Protein AF-A0A6J4LLN3-F1 (afdb_monomer_lite)

InterPro domains:
  IPR016181 Acyl-CoA N-acyltransferase [SSF55729] (3-67)

Secondary structure (DSSP, 8-state):
--SSSS-TTGGG----HHHHHHHHHSSS--SEEEEEE-TTS-EEEEEEEEEEEETTTTEEEEEEEE-

Radius of gyration: 15.28 Å; chains: 1; bounding box: 41×30×34 Å

Sequence (67 aa):
HELAEFERAADSCHLTEEQLHATLFGAQPAVFGHVAVDADDLPYGFALWFLNFSTWEGVHGIHLEDL

Foldseek 3Di:
DPPPPDDPCPVVPPDDPVNVCCQDPNPDHFKHKDFDADPVRHTDDMWIWGWDADPVVRDIDIDTDGD

pLDDT: mean 84.92, std 17.62, range [44.62, 97.56]

Structure (mmCIF, N/CA/C/O backbone):
data_AF-A0A6J4LLN3-F1
#
_entry.id   AF-A0A6J4LLN3-F1
#
loop_
_atom_site.group_PDB
_atom_site.id
_atom_site.type_symbol
_atom_site.label_atom_id
_atom_site.label_alt_id
_atom_site.label_comp_id
_atom_site.label_asym_id
_atom_site.label_entity_id
_atom_site.label_seq_id
_atom_site.pdbx_PDB_ins_code
_atom_site.Cartn_x
_atom_site.Cartn_y
_atom_site.Cartn_z
_atom_site.occupancy
_atom_site.B_iso_or_equiv
_atom_site.auth_seq_id
_atom_site.auth_comp_id
_atom_site.auth_asym_id
_atom_site.auth_atom_id
_atom_site.pdbx_PDB_model_num
ATOM 1 N N . HIS A 1 1 ? 22.130 -1.042 3.528 1.00 54.22 1 HIS A N 1
ATOM 2 C CA . HIS A 1 1 ? 22.280 -0.877 4.989 1.00 54.22 1 HIS A CA 1
ATOM 3 C C . HIS A 1 1 ? 22.839 0.523 5.287 1.00 54.22 1 HIS A C 1
ATOM 5 O O . HIS A 1 1 ? 23.796 0.643 6.026 1.00 54.22 1 HIS A O 1
ATOM 11 N N . GLU A 1 2 ? 22.285 1.581 4.674 1.00 45.47 2 GLU A N 1
ATOM 12 C CA . GLU A 1 2 ? 22.801 2.964 4.823 1.00 45.47 2 GLU A CA 1
ATOM 13 C C . GLU A 1 2 ? 21.679 4.028 4.834 1.00 45.47 2 GLU A C 1
ATOM 15 O O . GLU A 1 2 ? 21.951 5.218 4.767 1.00 45.47 2 GLU A O 1
ATOM 20 N N . LEU A 1 3 ? 20.409 3.619 4.966 1.00 50.03 3 LEU A N 1
ATOM 21 C CA . LEU A 1 3 ? 19.255 4.535 5.045 1.00 50.03 3 LEU A CA 1
ATOM 22 C C . LEU A 1 3 ? 18.524 4.492 6.398 1.00 50.03 3 LEU A C 1
ATOM 24 O O . LEU A 1 3 ? 17.465 5.085 6.542 1.00 50.03 3 LEU A O 1
ATOM 28 N N . ALA A 1 4 ? 19.098 3.821 7.402 1.00 48.72 4 ALA A N 1
ATOM 29 C CA . ALA A 1 4 ? 18.512 3.702 8.742 1.00 48.72 4 ALA A CA 1
ATOM 30 C C . ALA A 1 4 ? 19.247 4.525 9.820 1.00 48.72 4 ALA A C 1
ATOM 32 O O . ALA A 1 4 ? 18.810 4.555 10.965 1.00 48.72 4 ALA A O 1
ATOM 33 N N . GLU A 1 5 ? 20.353 5.202 9.484 1.00 47.62 5 GLU A N 1
ATOM 34 C CA . GLU A 1 5 ? 21.178 5.922 10.472 1.00 47.62 5 GLU A CA 1
ATOM 35 C C . GLU A 1 5 ? 20.968 7.450 10.493 1.00 47.62 5 GLU A C 1
ATOM 37 O O . GLU A 1 5 ? 21.612 8.135 11.289 1.00 47.62 5 GLU A O 1
ATOM 42 N N . PHE A 1 6 ? 20.071 8.020 9.671 1.00 52.16 6 PHE A N 1
ATOM 43 C CA . PHE A 1 6 ? 19.987 9.484 9.532 1.00 52.16 6 PHE A CA 1
ATOM 44 C C . PHE A 1 6 ? 18.963 10.207 10.420 1.00 52.16 6 PHE A C 1
ATOM 46 O O . PHE A 1 6 ? 19.095 11.412 10.623 1.00 52.16 6 PHE A O 1
ATOM 53 N N . GLU A 1 7 ? 17.991 9.539 11.036 1.00 44.62 7 GLU A N 1
ATOM 54 C CA . GLU A 1 7 ? 16.975 10.255 11.815 1.00 44.62 7 GLU A CA 1
ATOM 55 C C . GLU A 1 7 ? 16.903 9.755 13.249 1.00 44.62 7 GLU A C 1
ATOM 57 O O . GLU A 1 7 ? 16.507 8.629 13.536 1.00 44.62 7 GLU A O 1
ATOM 62 N N . ARG A 1 8 ? 17.245 10.641 14.187 1.00 49.12 8 ARG A N 1
ATOM 63 C CA . ARG A 1 8 ? 16.962 10.507 15.624 1.00 49.12 8 ARG A CA 1
ATOM 64 C C . ARG A 1 8 ? 15.445 10.566 15.899 1.00 49.12 8 ARG A C 1
ATOM 66 O O . ARG A 1 8 ? 14.995 11.393 16.684 1.00 49.12 8 ARG A O 1
ATOM 73 N N . ALA A 1 9 ? 14.668 9.731 15.218 1.00 50.03 9 ALA A N 1
ATOM 74 C CA . ALA A 1 9 ? 13.216 9.610 15.293 1.00 50.03 9 ALA A CA 1
ATOM 75 C C . ALA A 1 9 ? 12.769 8.148 15.483 1.00 50.03 9 ALA A C 1
ATOM 77 O O . ALA A 1 9 ? 11.580 7.856 15.387 1.00 50.03 9 ALA A O 1
ATOM 78 N N . ALA A 1 10 ? 13.694 7.230 15.801 1.00 48.66 10 ALA A N 1
ATOM 79 C CA . ALA A 1 10 ? 13.369 5.835 16.119 1.00 48.66 10 ALA A CA 1
ATOM 80 C C . ALA A 1 10 ? 12.297 5.717 17.225 1.00 48.66 10 ALA A C 1
ATOM 82 O O . ALA A 1 10 ? 11.437 4.846 17.155 1.00 48.66 10 ALA A O 1
ATOM 83 N N . ASP A 1 11 ? 12.273 6.658 18.175 1.00 48.62 11 ASP A N 1
ATOM 84 C CA . ASP A 1 11 ? 11.279 6.707 19.257 1.00 48.62 11 ASP A CA 1
ATOM 85 C C . ASP A 1 11 ? 9.889 7.220 18.818 1.00 48.62 11 ASP A C 1
ATOM 87 O O . ASP A 1 11 ? 8.932 7.136 19.584 1.00 48.62 11 ASP A O 1
ATOM 91 N N . SER A 1 12 ? 9.761 7.776 17.606 1.00 53.19 12 SER A N 1
ATOM 92 C CA . SER A 1 12 ? 8.490 8.242 17.016 1.00 53.19 12 SER A CA 1
ATOM 93 C C . SER A 1 12 ? 7.895 7.246 16.015 1.00 53.19 12 SER A C 1
ATOM 95 O O . SER A 1 12 ? 6.768 7.435 15.554 1.00 53.19 12 SER A O 1
ATOM 97 N N . CYS A 1 13 ? 8.618 6.168 15.693 1.00 58.97 13 CYS A N 1
ATOM 98 C CA . CYS A 1 13 ? 8.105 5.084 14.868 1.00 58.97 13 CYS A CA 1
ATOM 99 C C . CYS A 1 13 ? 7.337 4.092 15.751 1.00 58.97 13 CYS A C 1
ATOM 101 O O . CYS A 1 13 ? 7.900 3.168 16.332 1.00 58.97 13 CYS A O 1
ATOM 103 N N . HIS A 1 14 ? 6.029 4.310 15.882 1.00 73.06 14 HIS A N 1
ATOM 104 C CA . HIS A 1 14 ? 5.138 3.402 16.614 1.00 73.06 14 HIS A CA 1
ATOM 105 C C . HIS A 1 14 ? 4.637 2.223 15.769 1.00 73.06 14 HIS A C 1
ATOM 107 O O . HIS A 1 14 ? 3.890 1.393 16.284 1.00 73.06 14 HIS A O 1
ATOM 113 N N . LEU A 1 15 ? 5.002 2.173 14.485 1.00 79.31 15 LEU A N 1
ATOM 114 C CA . LEU A 1 15 ? 4.542 1.158 13.547 1.00 79.31 15 LEU A CA 1
ATOM 115 C C . LEU A 1 15 ? 5.242 -0.178 13.827 1.00 79.31 15 LEU A C 1
ATOM 117 O O . LEU A 1 15 ? 6.463 -0.273 13.711 1.00 79.31 15 LEU A O 1
ATOM 121 N N . THR A 1 16 ? 4.475 -1.215 14.164 1.00 86.69 16 THR A N 1
ATOM 122 C CA . THR A 1 16 ? 4.992 -2.591 14.256 1.00 86.69 16 THR A CA 1
ATOM 123 C C . THR A 1 16 ? 4.791 -3.354 12.947 1.00 86.69 16 THR A C 1
ATOM 125 O O . THR A 1 16 ? 3.911 -3.025 12.147 1.00 86.69 16 THR A O 1
ATOM 128 N N . GLU A 1 17 ? 5.579 -4.409 12.733 1.00 85.81 17 GLU A N 1
ATOM 129 C CA . GLU A 1 17 ? 5.439 -5.292 11.568 1.00 85.81 17 GLU A CA 1
ATOM 130 C C . GLU A 1 17 ? 4.042 -5.926 11.505 1.00 85.81 17 GLU A C 1
ATOM 132 O O . GLU A 1 17 ? 3.433 -5.987 10.440 1.00 85.81 17 GLU A O 1
ATOM 137 N N . GLU A 1 18 ? 3.475 -6.320 12.647 1.00 88.88 18 GLU A N 1
ATOM 138 C CA . GLU A 1 18 ? 2.127 -6.888 12.718 1.00 88.88 18 GLU A CA 1
ATOM 139 C C . GLU A 1 18 ? 1.053 -5.862 12.360 1.00 88.88 18 GLU A C 1
ATOM 141 O O . GLU A 1 18 ? 0.076 -6.205 11.692 1.00 88.88 18 GLU A O 1
ATOM 146 N N . GLN A 1 19 ? 1.219 -4.605 12.787 1.00 89.12 19 GLN A N 1
ATOM 147 C CA . GLN A 1 19 ? 0.312 -3.522 12.411 1.00 89.12 19 GLN A CA 1
ATOM 148 C C . GLN A 1 19 ? 0.364 -3.275 10.907 1.00 89.12 19 GLN A C 1
ATOM 150 O O . GLN A 1 19 ? -0.686 -3.211 10.272 1.00 89.12 19 GLN A O 1
ATOM 155 N N . LEU A 1 20 ? 1.568 -3.194 10.338 1.00 88.38 20 LEU A N 1
ATOM 156 C CA . LEU A 1 20 ? 1.761 -3.006 8.905 1.00 88.38 20 LEU A CA 1
ATOM 157 C C . LEU A 1 20 ? 1.196 -4.184 8.099 1.00 88.38 20 LEU A C 1
ATOM 159 O O . LEU A 1 20 ? 0.489 -3.991 7.111 1.00 88.38 20 LEU A O 1
ATOM 163 N N . HIS A 1 21 ? 1.436 -5.415 8.547 1.00 90.25 21 HIS A N 1
ATOM 164 C CA . HIS A 1 21 ? 0.878 -6.601 7.911 1.00 90.25 21 HIS A CA 1
ATOM 165 C C . HIS A 1 21 ? -0.655 -6.599 7.974 1.00 90.25 21 HIS A C 1
ATOM 167 O O . HIS A 1 21 ? -1.321 -6.924 6.994 1.00 90.25 21 HIS A O 1
ATOM 173 N N . ALA A 1 22 ? -1.243 -6.220 9.109 1.00 92.00 22 ALA A N 1
ATOM 174 C CA . ALA A 1 22 ? -2.693 -6.147 9.253 1.00 92.00 22 ALA A CA 1
ATOM 175 C C . ALA A 1 22 ? -3.322 -5.065 8.360 1.00 92.00 22 ALA A C 1
ATOM 177 O O . ALA A 1 22 ? -4.406 -5.290 7.820 1.00 92.00 22 ALA A O 1
ATOM 178 N N . THR A 1 23 ? -2.668 -3.914 8.179 1.00 92.44 23 THR A N 1
ATOM 179 C CA . THR A 1 23 ? -3.193 -2.819 7.348 1.00 92.44 23 THR A CA 1
ATOM 180 C C . THR A 1 23 ? -3.029 -3.065 5.849 1.00 92.44 23 THR A C 1
ATOM 182 O O . THR A 1 23 ? -3.915 -2.658 5.093 1.00 92.44 23 THR A O 1
ATOM 185 N N . LEU A 1 24 ? -1.957 -3.749 5.429 1.00 92.62 24 LEU A N 1
ATOM 186 C CA . LEU A 1 24 ? -1.688 -4.111 4.029 1.00 92.62 24 LEU A CA 1
ATOM 187 C C . LEU A 1 24 ? -2.392 -5.397 3.579 1.00 92.62 24 LEU A C 1
ATOM 189 O O . LEU A 1 24 ? -2.862 -5.481 2.446 1.00 92.62 24 LEU A O 1
ATOM 193 N N . PHE A 1 25 ? -2.448 -6.411 4.445 1.00 93.81 25 PHE A N 1
ATOM 194 C CA . PHE A 1 25 ? -2.838 -7.781 4.076 1.00 93.81 25 PHE A CA 1
ATOM 195 C C . PHE A 1 25 ? -3.993 -8.341 4.917 1.00 93.81 25 PHE A C 1
ATOM 197 O O . PHE A 1 25 ? -4.333 -9.521 4.807 1.00 93.81 25 PHE A O 1
ATOM 204 N N . GLY A 1 26 ? -4.607 -7.524 5.777 1.00 92.44 26 GLY A N 1
ATOM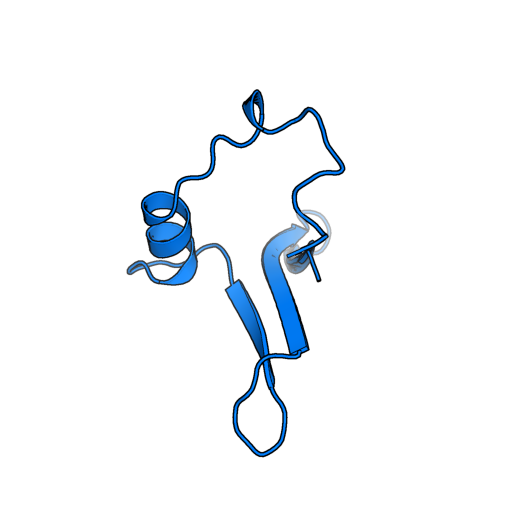 205 C CA . GLY A 1 26 ? -5.795 -7.910 6.532 1.00 92.44 26 GLY A CA 1
ATOM 206 C C . GLY A 1 26 ? -7.021 -8.150 5.644 1.00 92.44 26 GLY A C 1
ATOM 207 O O . GLY A 1 26 ? -7.031 -7.865 4.451 1.00 92.44 26 GLY A O 1
ATOM 208 N N . ALA A 1 27 ? -8.109 -8.639 6.245 1.00 94.50 27 ALA A N 1
ATOM 209 C CA . ALA A 1 27 ? -9.352 -8.930 5.519 1.00 94.50 27 ALA A CA 1
ATOM 210 C C . ALA A 1 27 ? -10.001 -7.691 4.865 1.00 94.50 27 ALA A C 1
ATOM 212 O O . ALA A 1 27 ? -10.796 -7.828 3.937 1.00 94.50 27 ALA A O 1
ATOM 213 N N . GLN A 1 28 ? -9.694 -6.495 5.373 1.00 92.06 28 GLN A N 1
ATOM 214 C CA . GLN A 1 28 ? -10.143 -5.209 4.840 1.00 92.06 28 GLN A CA 1
ATOM 215 C C . GLN A 1 28 ? -8.947 -4.245 4.839 1.00 92.06 28 GLN A C 1
ATOM 217 O O . GLN A 1 28 ? -8.777 -3.495 5.803 1.00 92.06 28 GLN A O 1
ATOM 222 N N . PRO A 1 29 ? -8.072 -4.306 3.821 1.00 90.88 29 PRO A N 1
ATOM 223 C CA . PRO A 1 29 ? -6.894 -3.454 3.768 1.00 90.88 29 PRO A CA 1
ATOM 224 C C . PRO A 1 29 ? -7.302 -1.993 3.566 1.00 90.88 29 PRO A C 1
ATOM 226 O O . PRO A 1 29 ? -8.219 -1.684 2.801 1.00 90.88 29 PRO A O 1
ATOM 229 N N . ALA A 1 30 ? -6.612 -1.098 4.268 1.00 92.25 30 ALA A N 1
ATOM 230 C CA . ALA A 1 30 ? -6.816 0.351 4.179 1.00 92.25 30 ALA A CA 1
ATOM 231 C C . ALA A 1 30 ? -5.583 1.086 3.634 1.00 92.25 30 ALA A C 1
ATOM 233 O O . ALA A 1 30 ? -5.672 2.261 3.288 1.00 92.25 30 ALA A O 1
ATOM 234 N N . VAL A 1 31 ? -4.453 0.382 3.546 1.00 94.56 31 VAL A N 1
ATOM 235 C CA . VAL A 1 31 ? -3.205 0.837 2.939 1.00 94.56 31 VAL A CA 1
ATOM 236 C C . VAL A 1 31 ? -2.851 -0.149 1.835 1.00 94.56 31 VAL A C 1
ATOM 238 O O . VAL A 1 31 ? -3.113 -1.346 1.950 1.00 94.56 31 VAL A O 1
ATOM 241 N N . PHE A 1 32 ? -2.262 0.357 0.763 1.00 95.19 32 PHE A N 1
ATOM 242 C CA . PHE A 1 32 ? -1.905 -0.403 -0.421 1.00 95.19 32 PHE A CA 1
ATOM 243 C C . PHE A 1 32 ? -0.438 -0.163 -0.759 1.00 95.19 32 PHE A C 1
ATOM 245 O O . PHE A 1 32 ? 0.079 0.940 -0.588 1.00 95.19 32 PHE A O 1
ATOM 252 N N . GLY A 1 33 ? 0.219 -1.218 -1.237 1.00 95.00 33 GLY A N 1
ATOM 253 C CA . GLY A 1 33 ? 1.635 -1.214 -1.574 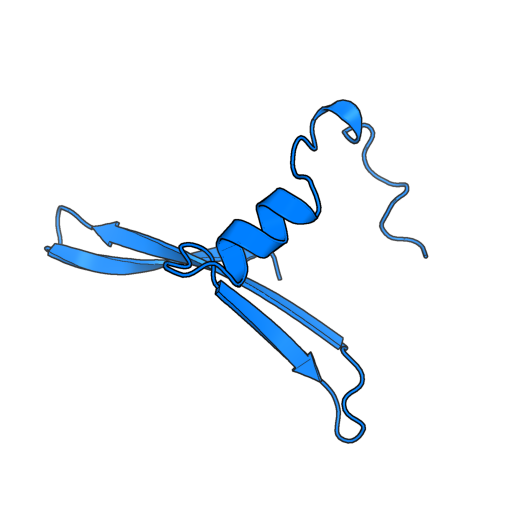1.00 95.00 33 GLY A CA 1
ATOM 254 C C . GLY A 1 33 ? 1.874 -1.713 -2.993 1.00 95.00 33 GLY A C 1
ATOM 255 O O . GLY A 1 33 ? 1.315 -2.735 -3.394 1.00 95.00 33 GLY A O 1
ATOM 256 N N . HIS A 1 34 ? 2.734 -1.028 -3.739 1.00 95.62 34 HIS A N 1
ATOM 257 C CA . HIS A 1 34 ? 3.349 -1.567 -4.951 1.00 95.62 34 HIS A CA 1
ATOM 258 C C . HIS A 1 34 ? 4.845 -1.720 -4.741 1.00 95.62 34 HIS A C 1
ATOM 260 O O . HIS A 1 34 ? 5.452 -0.889 -4.082 1.00 95.62 34 HIS A O 1
ATOM 266 N N . VAL A 1 35 ? 5.436 -2.767 -5.310 1.00 95.88 35 VAL A N 1
ATOM 267 C CA . VAL A 1 35 ? 6.885 -2.981 -5.310 1.00 95.88 35 VAL A CA 1
ATOM 268 C C . VAL A 1 35 ? 7.326 -3.053 -6.762 1.00 95.88 35 VAL A C 1
ATOM 270 O O . VAL A 1 35 ? 6.781 -3.834 -7.541 1.00 95.88 35 VAL A O 1
ATOM 273 N N . ALA A 1 36 ? 8.277 -2.205 -7.135 1.00 96.69 36 ALA A N 1
ATOM 274 C CA . ALA A 1 36 ? 8.927 -2.276 -8.431 1.00 96.69 36 ALA A CA 1
ATOM 275 C C . ALA A 1 36 ? 10.029 -3.335 -8.362 1.00 96.69 36 ALA A C 1
ATOM 277 O O . ALA A 1 36 ? 10.872 -3.278 -7.466 1.00 96.69 36 ALA A O 1
ATOM 278 N N . VAL A 1 37 ? 10.026 -4.272 -9.307 1.00 97.56 37 VAL A N 1
ATOM 279 C CA . VAL A 1 37 ? 11.034 -5.334 -9.418 1.00 97.56 37 VAL A CA 1
ATOM 280 C C . VAL A 1 37 ? 11.691 -5.323 -10.802 1.00 97.56 37 VAL A C 1
ATOM 282 O O . VAL A 1 37 ? 11.110 -4.787 -11.750 1.00 97.56 37 VAL A O 1
ATOM 285 N N . ASP A 1 38 ? 12.899 -5.875 -10.928 1.00 96.38 38 ASP A N 1
ATOM 286 C CA . ASP A 1 38 ? 13.508 -6.152 -12.238 1.00 96.38 38 ASP A CA 1
ATOM 287 C C . ASP A 1 38 ? 12.953 -7.434 -12.881 1.00 96.38 38 ASP A C 1
ATOM 289 O O . ASP A 1 38 ? 11.945 -8.001 -12.466 1.00 96.38 38 ASP A O 1
ATOM 293 N N . ALA A 1 39 ? 13.625 -7.879 -13.944 1.00 96.88 39 ALA A N 1
ATOM 294 C CA . ALA A 1 39 ? 13.310 -9.110 -14.651 1.00 96.88 39 ALA A CA 1
ATOM 295 C C . ALA A 1 39 ? 13.584 -10.390 -13.835 1.00 96.88 39 ALA A C 1
ATOM 297 O O . ALA A 1 39 ? 13.105 -11.448 -14.237 1.00 96.88 39 ALA A O 1
ATOM 298 N N . ASP A 1 40 ? 14.330 -10.299 -12.730 1.00 97.00 40 ASP A N 1
ATOM 299 C CA . ASP A 1 40 ? 14.698 -11.406 -11.842 1.00 97.00 40 ASP A CA 1
ATOM 300 C C . ASP A 1 40 ? 13.925 -11.350 -10.500 1.00 97.00 40 ASP A C 1
ATOM 302 O O . ASP A 1 40 ? 14.307 -12.011 -9.533 1.00 97.00 40 ASP A O 1
ATOM 306 N N . ASP A 1 41 ? 12.832 -10.574 -10.436 1.00 95.38 41 ASP A N 1
ATOM 307 C CA . ASP A 1 41 ? 11.998 -10.328 -9.246 1.00 95.38 41 ASP A CA 1
ATOM 308 C C . ASP A 1 41 ? 12.740 -9.659 -8.064 1.00 95.38 41 ASP A C 1
ATO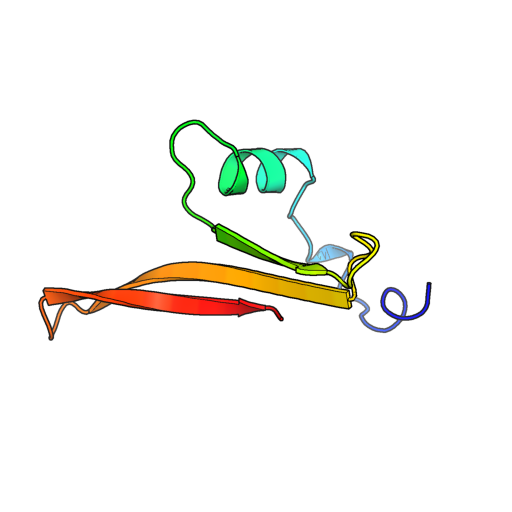M 310 O O . ASP A 1 41 ? 12.281 -9.694 -6.915 1.00 95.38 41 ASP A O 1
ATOM 314 N N . LEU A 1 42 ? 13.874 -8.996 -8.311 1.00 96.62 42 LEU A N 1
ATOM 315 C CA . LEU A 1 42 ? 14.593 -8.245 -7.285 1.00 96.62 42 LEU A CA 1
ATOM 316 C C . LEU A 1 42 ? 13.938 -6.866 -7.080 1.00 96.62 42 LEU A C 1
ATOM 318 O O . LEU A 1 42 ? 13.751 -6.143 -8.055 1.00 96.62 42 LEU A O 1
ATOM 322 N N . PRO A 1 43 ? 13.603 -6.451 -5.844 1.00 95.50 43 PRO A N 1
ATOM 323 C CA . PRO A 1 43 ? 12.956 -5.165 -5.594 1.00 95.50 43 PRO A CA 1
ATOM 324 C C . PRO A 1 43 ? 13.912 -3.967 -5.714 1.00 95.50 43 PRO A C 1
ATOM 326 O O . PRO A 1 43 ? 15.009 -3.973 -5.156 1.00 95.50 43 PRO A O 1
ATOM 329 N N . TYR A 1 44 ? 13.449 -2.906 -6.384 1.00 95.12 44 TYR A N 1
ATOM 330 C CA . TYR A 1 44 ? 14.170 -1.638 -6.608 1.00 95.12 44 TYR A CA 1
ATOM 331 C C . TYR A 1 44 ? 13.540 -0.432 -5.915 1.00 95.12 44 TYR A C 1
ATOM 333 O O . TYR A 1 44 ? 14.176 0.614 -5.804 1.00 95.12 44 TYR A O 1
ATOM 341 N N . GLY A 1 45 ? 12.296 -0.560 -5.470 1.00 93.19 45 GLY A N 1
ATOM 342 C CA . GLY A 1 45 ? 11.556 0.509 -4.816 1.00 93.19 45 GLY A CA 1
ATOM 343 C C . GLY A 1 45 ? 10.139 0.064 -4.508 1.00 93.19 45 GLY A C 1
ATOM 344 O O . GLY A 1 45 ? 9.708 -1.008 -4.951 1.00 93.19 45 GLY A O 1
ATOM 345 N N . PHE A 1 46 ? 9.412 0.875 -3.754 1.00 95.38 46 PHE A N 1
ATOM 346 C CA . PHE A 1 46 ? 8.017 0.602 -3.451 1.00 95.38 46 PHE A CA 1
ATOM 347 C C . PHE A 1 46 ? 7.181 1.874 -3.578 1.00 95.38 46 PHE A C 1
ATOM 349 O O . PHE A 1 46 ? 7.678 2.914 -3.964 1.00 95.38 46 PHE A O 1
ATOM 356 N N . ALA A 1 47 ? 5.877 1.771 -3.368 1.00 95.81 47 ALA A N 1
ATOM 357 C CA . ALA A 1 47 ? 4.993 2.911 -3.191 1.00 95.81 47 ALA A CA 1
ATOM 358 C C . ALA A 1 47 ? 3.930 2.519 -2.172 1.00 95.81 47 ALA A C 1
ATOM 360 O O . ALA A 1 47 ? 3.297 1.474 -2.345 1.00 95.81 47 ALA A O 1
ATOM 361 N N . LEU A 1 48 ? 3.717 3.339 -1.146 1.00 95.38 48 LEU A N 1
ATOM 362 C CA . LEU A 1 48 ? 2.656 3.164 -0.153 1.00 95.38 48 LEU A CA 1
ATOM 363 C C . LEU A 1 48 ? 1.595 4.244 -0.325 1.00 95.38 48 LEU A C 1
ATOM 365 O O . LEU A 1 48 ? 1.904 5.431 -0.396 1.00 95.38 48 LEU A O 1
ATOM 369 N N . TRP A 1 49 ? 0.331 3.842 -0.388 1.00 96.62 49 TRP A N 1
ATOM 370 C CA . TRP A 1 49 ? -0.772 4.768 -0.620 1.00 96.62 49 TRP A CA 1
ATOM 371 C C . TRP A 1 49 ? -2.078 4.295 0.018 1.00 96.62 49 TRP A C 1
ATOM 373 O O . TRP A 1 49 ? -2.261 3.118 0.323 1.00 96.62 49 TRP A O 1
ATOM 383 N N . PHE A 1 50 ? -3.015 5.219 0.209 1.00 96.62 50 PHE A N 1
ATOM 384 C CA . PHE A 1 50 ? -4.365 4.926 0.692 1.00 96.62 50 PHE A CA 1
ATOM 385 C C . PHE A 1 50 ? -5.405 5.811 0.003 1.00 96.62 50 PHE A C 1
ATOM 387 O O . PHE A 1 50 ? -5.082 6.818 -0.633 1.00 96.62 50 PHE A O 1
ATOM 394 N N . LEU A 1 51 ? -6.677 5.422 0.107 1.00 96.56 51 LEU A N 1
ATOM 395 C CA . LEU A 1 51 ? -7.773 6.200 -0.463 1.00 96.56 51 LEU A CA 1
ATOM 396 C C . LEU A 1 51 ? -8.123 7.374 0.450 1.00 96.56 51 LEU A C 1
ATOM 398 O O . LEU A 1 51 ? -8.427 7.187 1.628 1.00 96.56 51 LEU A O 1
ATOM 402 N N . ASN A 1 52 ? -8.155 8.579 -0.111 1.00 95.44 52 ASN A N 1
ATOM 403 C CA . ASN A 1 52 ? -8.804 9.725 0.519 1.00 95.44 52 ASN A CA 1
ATOM 404 C C . ASN A 1 52 ? -10.180 9.965 -0.124 1.00 95.44 52 ASN A C 1
ATOM 406 O O . ASN A 1 52 ? -10.555 9.312 -1.100 1.00 95.44 52 ASN A O 1
ATOM 410 N N . PHE A 1 53 ? -10.972 10.870 0.446 1.00 96.62 53 PHE A N 1
ATOM 411 C CA . PHE A 1 53 ? -12.280 11.226 -0.098 1.00 96.62 53 PHE A CA 1
ATOM 412 C C . PHE A 1 53 ? -12.443 12.741 -0.133 1.00 96.62 53 PHE A C 1
ATOM 414 O O . PHE A 1 53 ? -12.284 13.416 0.886 1.00 96.62 53 PHE A O 1
ATOM 421 N N . SER A 1 54 ? -12.780 13.273 -1.305 1.00 94.25 54 SER A N 1
ATOM 422 C CA . SER A 1 54 ? -13.123 14.682 -1.461 1.00 94.25 54 SER A CA 1
ATOM 423 C C . SER A 1 54 ? -14.605 14.871 -1.164 1.00 94.25 54 SER A C 1
ATOM 425 O O . SER A 1 54 ? -15.458 14.412 -1.917 1.00 94.25 54 SER A O 1
ATOM 427 N N . THR A 1 55 ? -14.940 15.587 -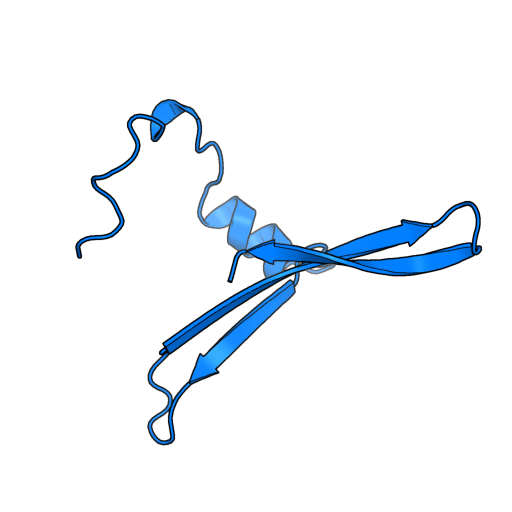0.091 1.00 96.19 55 THR A N 1
ATOM 428 C CA . THR A 1 55 ? -16.342 15.934 0.211 1.00 96.19 55 THR A CA 1
ATOM 429 C C . THR A 1 55 ? -16.918 16.974 -0.749 1.00 96.19 55 THR A C 1
ATOM 431 O O . 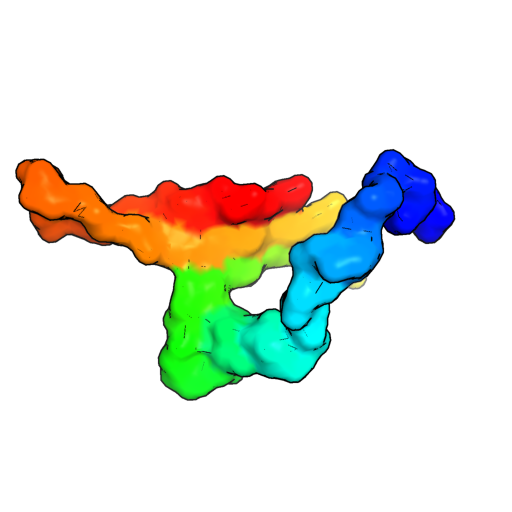THR A 1 55 ? -18.134 17.113 -0.835 1.00 96.19 55 THR A O 1
ATOM 434 N N . TRP A 1 56 ? -16.055 17.686 -1.475 1.00 93.50 56 TRP A N 1
ATOM 435 C CA . TRP A 1 56 ? -16.441 18.704 -2.449 1.00 93.50 56 TRP A CA 1
ATOM 436 C C . TRP A 1 56 ? -16.761 18.08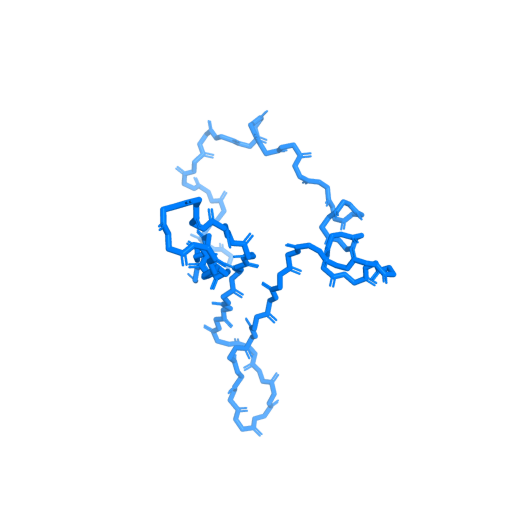3 -3.808 1.00 93.50 56 TRP A C 1
ATOM 438 O O . TRP A 1 56 ? -17.707 18.502 -4.467 1.00 93.50 56 TRP A O 1
ATOM 448 N N . GLU A 1 57 ? -15.996 17.066 -4.208 1.00 94.31 57 GLU A N 1
ATOM 449 C CA . GLU A 1 57 ? -16.175 16.378 -5.492 1.00 94.31 57 GLU A CA 1
ATOM 450 C C . GLU A 1 57 ? -16.975 15.074 -5.362 1.00 94.31 57 GLU A C 1
ATOM 452 O O . GLU A 1 57 ? -17.469 14.550 -6.355 1.00 94.31 57 GLU A O 1
ATOM 457 N N . GLY A 1 58 ? -17.141 14.554 -4.143 1.00 95.56 58 GLY A N 1
ATOM 458 C CA . GLY A 1 58 ? -17.915 13.346 -3.862 1.00 95.56 58 GLY A CA 1
ATOM 459 C C . GLY A 1 58 ? -17.255 12.051 -4.340 1.00 95.56 58 GLY A C 1
ATOM 460 O O . GLY A 1 58 ? -17.951 11.053 -4.520 1.00 95.56 58 GLY A O 1
ATOM 461 N N . VAL A 1 59 ? -15.937 12.055 -4.567 1.00 96.38 59 VAL A N 1
ATOM 462 C CA . VAL A 1 59 ? -15.192 10.915 -5.120 1.00 96.38 59 VAL A CA 1
ATOM 463 C C . VAL A 1 59 ? -13.965 10.563 -4.282 1.00 96.38 59 VAL A C 1
ATOM 465 O O . VAL A 1 59 ? -13.404 11.403 -3.570 1.00 96.38 59 VAL A O 1
ATOM 468 N N . HIS A 1 60 ? -13.550 9.300 -4.382 1.00 96.06 60 HIS A N 1
ATOM 469 C CA . HIS A 1 60 ? -12.284 8.841 -3.824 1.00 96.06 60 HIS A CA 1
ATOM 470 C C . HIS A 1 60 ? -11.105 9.270 -4.698 1.00 96.06 60 HIS A C 1
ATOM 472 O O . HIS A 1 60 ? -11.175 9.189 -5.924 1.00 96.06 60 HIS A O 1
ATOM 478 N N . GLY A 1 61 ? -10.020 9.678 -4.045 1.00 95.44 61 GLY A N 1
ATOM 479 C CA . GLY A 1 61 ? -8.710 9.881 -4.655 1.00 95.44 61 GLY A CA 1
ATOM 480 C C . GLY A 1 61 ? -7.662 8.972 -4.015 1.00 95.44 61 GLY A C 1
ATOM 481 O O . GLY A 1 61 ? -7.984 8.116 -3.189 1.00 95.44 61 GLY A O 1
ATOM 482 N N . ILE A 1 62 ? -6.400 9.173 -4.395 1.00 96.31 62 ILE A N 1
ATOM 483 C CA . ILE A 1 62 ? -5.250 8.474 -3.817 1.00 96.31 62 ILE A CA 1
ATOM 484 C C . ILE A 1 62 ? -4.367 9.494 -3.100 1.00 96.31 62 ILE A C 1
ATOM 486 O O . ILE A 1 62 ? -4.003 10.520 -3.677 1.00 96.31 62 ILE A O 1
ATOM 490 N N . HIS A 1 63 ? -4.012 9.195 -1.854 1.00 95.88 63 HIS A N 1
ATOM 491 C CA . HIS A 1 63 ? -2.921 9.843 -1.141 1.00 95.88 63 HIS A CA 1
ATOM 492 C C . HIS A 1 63 ? -1.694 8.931 -1.197 1.00 95.88 63 HIS A C 1
ATOM 494 O O . HIS A 1 63 ? -1.765 7.791 -0.740 1.00 95.88 63 HIS A O 1
ATOM 500 N N . LEU A 1 64 ? -0.602 9.422 -1.787 1.00 95.38 64 LEU A N 1
ATOM 501 C CA . LEU A 1 64 ? 0.689 8.735 -1.807 1.00 95.38 64 LEU A CA 1
ATOM 502 C C . LEU A 1 64 ? 1.454 9.130 -0.543 1.00 95.38 64 LEU A C 1
ATOM 504 O O . LEU A 1 64 ? 1.776 10.304 -0.383 1.00 95.38 64 LEU A O 1
ATOM 508 N N . GLU A 1 65 ? 1.694 8.159 0.333 1.00 94.25 65 GLU A N 1
ATOM 509 C CA . GLU A 1 65 ? 2.407 8.352 1.597 1.00 94.25 65 GLU A CA 1
ATOM 510 C C . GLU A 1 65 ? 3.926 8.300 1.387 1.00 94.25 65 GLU A C 1
ATOM 512 O O . GLU A 1 65 ? 4.633 9.169 1.885 1.00 94.25 65 GLU A O 1
ATOM 517 N N . ASP A 1 66 ? 4.422 7.308 0.633 1.00 89.25 66 ASP A N 1
ATOM 518 C CA . ASP A 1 66 ? 5.867 7.071 0.467 1.00 89.25 66 ASP A CA 1
ATOM 519 C C . ASP A 1 66 ? 6.220 6.377 -0.869 1.00 89.25 66 ASP A C 1
ATOM 521 O O . ASP A 1 66 ? 5.347 5.737 -1.477 1.00 89.25 66 ASP A O 1
ATOM 525 N N . LEU A 1 67 ? 7.483 6.504 -1.312 1.00 86.25 67 LEU A N 1
ATOM 526 C CA . LEU A 1 67 ? 8.076 5.935 -2.541 1.00 86.25 67 LEU A CA 1
ATOM 527 C C . LEU A 1 67 ? 9.525 5.437 -2.324 1.00 86.25 67 LEU A C 1
ATOM 529 O O . LEU A 1 67 ? 10.367 6.268 -1.920 1.00 86.25 67 LEU A O 1
#

Organism: NCBI:txid253824